Protein AF-A0A085MPI4-F1 (afdb_monomer_lite)

Organism: NCBI:txid68888

Secondary structure (DSSP, 8-state):
--HHHHHHTT--PPPPTT--HHHHHHHHHHT-SSGGGSPPHHHHHHHT-

pLDDT: mean 94.57, std 5.33, range [64.5, 98.25]

Sequence (49 aa):
MDMEKLLEEGHRMEQPVNCPDDMYSIMLDCWQAEPSKRPDFTEIRERLR

Radius of gyration: 12.32 Å; chains: 1; bounding box: 21×38×21 Å

InterPro domains:
  IPR001245 Serine-threonine/tyrosine-protein kinase, catalytic domain [PF07714] (2-48)
  IPR011009 Protein kinase-like domain superfamily [SSF56112] (2-48)
  IPR050122 Receptor Tyrosine Kinase [PTHR24416] (3-48)

Foldseek 3Di:
DDPVVCLVVVDDDDDDDPHDPLNVVLVSQCSDPDNVSRDDPVVSVVSVD

Structure (mmCIF, N/CA/C/O backbone):
data_AF-A0A085MPI4-F1
#
_entry.id   AF-A0A085MPI4-F1
#
loop_
_atom_site.group_PDB
_atom_site.id
_atom_site.type_symbol
_atom_site.label_atom_id
_atom_site.label_alt_id
_atom_site.label_comp_id
_atom_site.label_asym_id
_atom_site.label_entity_id
_atom_site.label_seq_id
_atom_site.pdbx_PDB_ins_code
_atom_site.Cartn_x
_atom_site.Cartn_y
_atom_site.Cartn_z
_atom_site.occupancy
_atom_site.B_iso_or_equiv
_atom_site.auth_seq_id
_atom_site.auth_comp_id
_atom_site.auth_asym_id
_atom_site.auth_atom_id
_atom_site.pdbx_PDB_model_num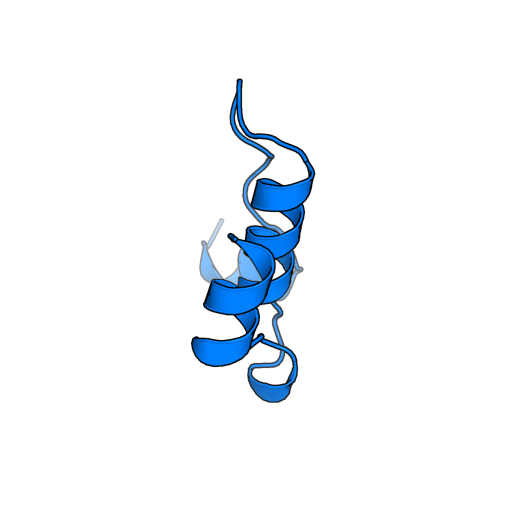
ATOM 1 N N . MET A 1 1 ? 6.753 24.357 -1.047 1.00 64.50 1 MET A N 1
ATOM 2 C CA . MET A 1 1 ? 5.567 23.482 -1.089 1.00 64.50 1 MET A CA 1
ATOM 3 C C . MET A 1 1 ? 5.734 22.507 0.047 1.00 64.50 1 MET A C 1
ATOM 5 O O . MET A 1 1 ? 6.757 21.832 0.084 1.00 64.50 1 MET A O 1
ATOM 9 N N . ASP A 1 2 ? 4.807 22.522 0.994 1.00 87.94 2 ASP A N 1
ATOM 10 C CA . ASP A 1 2 ? 4.904 21.713 2.204 1.00 87.94 2 ASP A CA 1
ATOM 11 C C . ASP A 1 2 ? 4.510 20.269 1.887 1.00 87.94 2 ASP A C 1
ATOM 13 O O . ASP A 1 2 ? 3.489 20.022 1.245 1.00 87.94 2 ASP A O 1
ATOM 17 N N . MET A 1 3 ? 5.348 19.318 2.300 1.00 88.31 3 MET A N 1
ATOM 18 C CA . MET A 1 3 ? 5.181 17.888 2.011 1.00 88.31 3 MET A CA 1
ATOM 19 C C . MET A 1 3 ? 3.827 17.351 2.494 1.00 88.31 3 MET A C 1
ATOM 21 O O . MET A 1 3 ? 3.208 16.539 1.814 1.00 88.31 3 MET A O 1
ATOM 25 N N . GLU A 1 4 ? 3.359 17.837 3.641 1.00 89.31 4 GLU A N 1
ATOM 26 C CA . GLU A 1 4 ? 2.071 17.471 4.233 1.00 89.31 4 GLU A CA 1
ATOM 27 C C . GLU A 1 4 ? 0.903 17.790 3.293 1.00 89.31 4 GLU A C 1
ATOM 29 O O . GLU A 1 4 ? 0.092 16.915 2.998 1.00 89.31 4 GLU A O 1
ATOM 34 N N . LYS A 1 5 ? 0.901 18.990 2.702 1.00 93.06 5 LYS A N 1
ATOM 35 C CA . LYS A 1 5 ? -0.149 19.433 1.779 1.00 93.06 5 LYS A CA 1
ATOM 36 C C . LYS A 1 5 ? -0.259 18.538 0.542 1.00 93.06 5 LYS A C 1
ATOM 38 O O . LYS A 1 5 ? -1.357 18.211 0.108 1.00 93.06 5 LYS A O 1
ATOM 43 N N . LEU A 1 6 ? 0.874 18.097 -0.008 1.00 93.06 6 LEU A N 1
ATOM 44 C CA . LEU A 1 6 ? 0.879 17.189 -1.161 1.00 93.06 6 LEU A CA 1
ATOM 45 C C . LEU A 1 6 ? 0.223 15.845 -0.816 1.00 93.06 6 LEU A C 1
ATOM 47 O O . LEU A 1 6 ? -0.532 15.300 -1.623 1.00 93.06 6 LEU A O 1
ATOM 51 N N . LEU A 1 7 ? 0.483 15.324 0.387 1.00 91.12 7 LEU A N 1
ATOM 52 C CA . LEU A 1 7 ? -0.093 14.063 0.848 1.00 91.12 7 LEU A CA 1
ATOM 53 C C . LEU A 1 7 ? -1.598 14.175 1.118 1.00 91.12 7 LEU A C 1
ATOM 55 O O . LEU A 1 7 ? -2.325 13.230 0.794 1.00 91.12 7 LEU A O 1
ATOM 59 N N . GLU A 1 8 ? -2.054 15.303 1.668 1.00 90.19 8 GLU A N 1
ATOM 60 C CA . GLU A 1 8 ? -3.476 15.622 1.869 1.00 90.19 8 GLU A CA 1
ATOM 61 C C . GLU A 1 8 ? -4.234 15.746 0.541 1.00 90.19 8 GLU A C 1
ATOM 63 O O . GLU A 1 8 ? -5.355 15.258 0.420 1.00 90.19 8 GLU A O 1
ATOM 68 N N . GLU A 1 9 ? -3.596 16.311 -0.486 1.00 92.19 9 GLU A N 1
ATOM 69 C CA . GLU A 1 9 ? -4.121 16.379 -1.859 1.00 92.19 9 GLU A CA 1
ATOM 70 C C . GLU A 1 9 ? -4.116 15.016 -2.579 1.00 92.19 9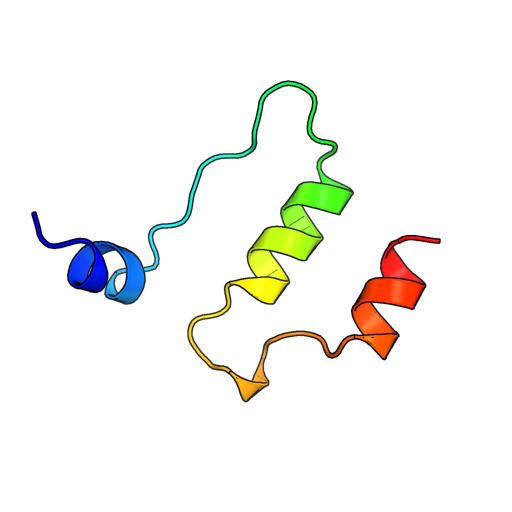 GLU A C 1
ATOM 72 O O . GLU A 1 9 ? -4.564 14.909 -3.719 1.00 92.19 9 GLU A O 1
ATOM 77 N N . GLY A 1 10 ? -3.628 13.957 -1.925 1.00 90.12 10 GLY A N 1
ATOM 78 C CA . GLY A 1 10 ? -3.624 12.595 -2.456 1.00 90.12 10 GLY A CA 1
ATOM 79 C C . GLY A 1 10 ? -2.413 12.251 -3.321 1.00 90.12 10 GLY A C 1
ATOM 80 O O . GLY A 1 10 ? -2.341 11.133 -3.828 1.00 90.12 10 GLY A O 1
ATOM 81 N N . HIS A 1 11 ? -1.429 13.147 -3.456 1.00 93.56 11 HIS A N 1
ATOM 82 C CA . HIS A 1 11 ? -0.205 12.835 -4.189 1.00 93.56 11 HIS A CA 1
ATOM 83 C C . HIS A 1 11 ? 0.571 11.721 -3.486 1.00 93.56 11 HIS A C 1
ATOM 85 O O . HIS A 1 11 ? 0.740 11.724 -2.262 1.00 93.56 11 HIS A O 1
ATOM 91 N N . ARG A 1 12 ? 1.067 10.764 -4.268 1.00 95.12 12 ARG A N 1
ATOM 92 C CA . ARG A 1 12 ? 1.950 9.682 -3.824 1.00 95.12 12 ARG A CA 1
ATOM 93 C C . ARG A 1 12 ? 3.139 9.587 -4.766 1.00 95.12 12 ARG A C 1
ATOM 95 O O . ARG A 1 12 ? 3.130 10.171 -5.846 1.00 95.12 12 ARG A O 1
ATOM 102 N N . MET A 1 13 ? 4.176 8.884 -4.325 1.00 94.94 13 MET A N 1
ATOM 103 C CA . MET A 1 13 ? 5.346 8.643 -5.163 1.00 94.94 13 MET A CA 1
ATOM 104 C C . MET A 1 13 ? 4.948 7.825 -6.389 1.00 94.94 13 MET A C 1
ATOM 106 O O . MET A 1 13 ? 4.140 6.900 -6.285 1.00 94.94 13 MET A O 1
ATOM 110 N N . GLU A 1 14 ? 5.537 8.161 -7.531 1.00 96.94 14 GLU A N 1
ATOM 111 C CA . GLU A 1 14 ? 5.405 7.375 -8.754 1.00 96.94 14 GLU A CA 1
ATOM 112 C C . GLU A 1 14 ? 5.999 5.972 -8.572 1.00 96.94 14 GLU A C 1
ATOM 114 O O . GLU A 1 14 ? 6.838 5.730 -7.696 1.00 96.94 14 GLU A O 1
ATOM 119 N N . GLN A 1 15 ? 5.557 5.038 -9.411 1.00 97.88 15 GLN A N 1
ATOM 120 C CA . GLN A 1 15 ? 6.078 3.678 -9.434 1.00 97.88 15 GLN A CA 1
ATOM 121 C C . GLN A 1 15 ? 7.577 3.682 -9.774 1.00 97.88 15 GLN A C 1
ATOM 123 O O . GLN A 1 15 ? 7.971 4.238 -10.803 1.00 97.88 15 GLN A O 1
ATOM 128 N N . PRO A 1 16 ? 8.436 3.057 -8.949 1.00 97.81 16 PRO A N 1
ATOM 129 C CA . PRO A 1 16 ? 9.857 2.970 -9.252 1.00 97.81 16 PRO A CA 1
ATOM 130 C C . PRO A 1 16 ? 10.139 2.153 -10.518 1.00 97.81 16 PRO A C 1
ATOM 132 O O . PRO A 1 16 ? 9.427 1.201 -10.843 1.00 97.81 16 PRO A O 1
ATOM 135 N N . VAL A 1 17 ? 11.253 2.460 -11.187 1.00 96.88 17 VAL A N 1
ATOM 136 C CA . VAL A 1 17 ? 11.748 1.655 -12.313 1.00 96.88 17 VAL A CA 1
ATOM 137 C C . VAL A 1 17 ? 12.037 0.227 -11.831 1.00 96.88 17 VAL A C 1
ATOM 139 O O . VAL A 1 17 ? 12.703 0.039 -10.815 1.00 96.88 17 VAL A O 1
ATOM 142 N N . ASN A 1 18 ? 11.561 -0.772 -12.582 1.00 96.00 18 ASN A N 1
ATOM 143 C CA . ASN A 1 18 ? 11.623 -2.204 -12.248 1.00 96.00 18 ASN A CA 1
ATOM 144 C C . ASN A 1 18 ? 10.774 -2.633 -11.038 1.00 96.00 18 ASN A C 1
ATOM 146 O O . ASN A 1 18 ? 11.005 -3.709 -10.488 1.00 96.00 18 ASN A O 1
ATOM 150 N N . CYS A 1 19 ? 9.799 -1.826 -10.617 1.00 96.62 19 CYS A N 1
ATOM 151 C CA . CYS A 1 19 ? 8.798 -2.259 -9.650 1.00 96.62 19 CYS A CA 1
ATOM 152 C C . CYS A 1 19 ? 7.630 -2.939 -10.382 1.00 96.62 19 CYS A C 1
ATOM 154 O O . CYS A 1 19 ? 7.029 -2.298 -11.242 1.00 96.62 19 CYS A O 1
ATOM 156 N N . PRO A 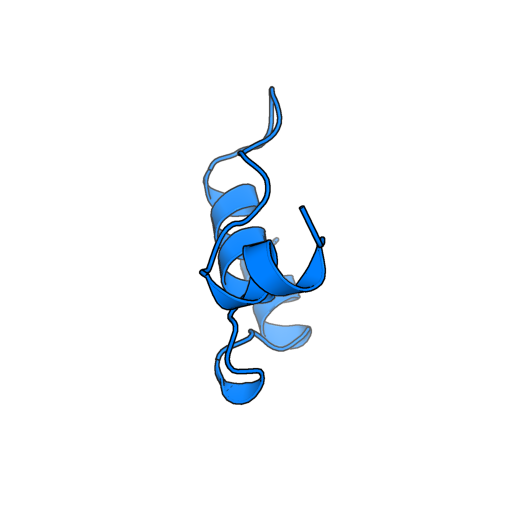1 20 ? 7.295 -4.199 -10.065 1.00 96.50 20 PRO A N 1
ATOM 157 C CA . PRO A 1 20 ? 6.092 -4.851 -10.578 1.00 96.50 20 PRO A CA 1
ATOM 158 C C . PRO A 1 20 ? 4.795 -4.114 -10.192 1.00 96.50 20 PRO A C 1
ATOM 160 O O . PRO A 1 20 ? 4.712 -3.512 -9.118 1.00 96.50 20 PRO A O 1
ATOM 163 N N . ASP A 1 21 ? 3.781 -4.166 -11.059 1.00 96.25 21 ASP A N 1
ATOM 164 C CA . ASP A 1 21 ? 2.512 -3.437 -10.872 1.00 96.25 21 ASP A CA 1
ATOM 165 C C . ASP A 1 21 ? 1.737 -3.901 -9.630 1.00 96.25 21 ASP A C 1
ATOM 167 O O . ASP A 1 21 ? 1.125 -3.098 -8.927 1.00 96.25 21 ASP A O 1
ATOM 171 N N . ASP A 1 22 ? 1.795 -5.194 -9.324 1.00 94.88 22 ASP A N 1
ATOM 172 C CA . ASP A 1 22 ? 1.209 -5.813 -8.134 1.00 94.88 22 ASP A CA 1
ATOM 173 C C . ASP A 1 22 ? 1.859 -5.300 -6.841 1.00 94.88 22 ASP A C 1
ATOM 175 O O . ASP A 1 22 ? 1.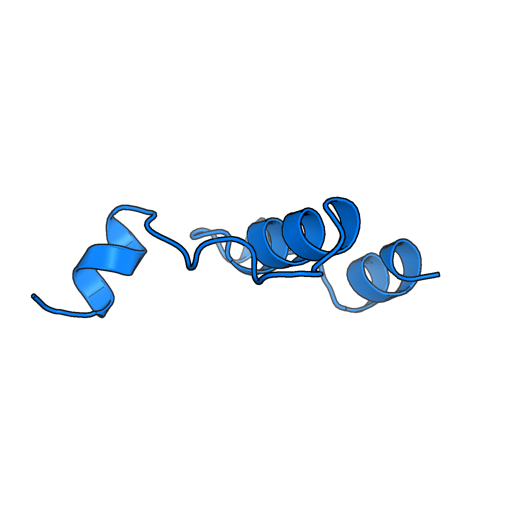160 -4.928 -5.895 1.00 94.88 22 ASP A O 1
ATOM 179 N N . MET A 1 23 ? 3.186 -5.178 -6.819 1.00 96.44 23 MET A N 1
ATOM 180 C CA . MET A 1 23 ? 3.909 -4.571 -5.702 1.00 96.44 23 MET A CA 1
ATOM 181 C C . MET A 1 23 ? 3.540 -3.093 -5.526 1.00 96.44 23 MET A C 1
ATOM 183 O O . MET A 1 23 ? 3.309 -2.634 -4.404 1.00 96.44 23 MET A O 1
ATOM 187 N N . TYR A 1 24 ? 3.454 -2.333 -6.621 1.00 97.75 24 TYR A N 1
ATOM 188 C CA . TYR A 1 24 ? 3.055 -0.927 -6.557 1.00 97.75 24 TYR A CA 1
ATOM 189 C C . TYR A 1 24 ? 1.601 -0.755 -6.103 1.00 97.75 24 TYR A C 1
ATOM 191 O O . TYR A 1 24 ? 1.315 0.126 -5.292 1.00 97.75 24 TYR A O 1
ATOM 199 N N . SER A 1 25 ? 0.699 -1.647 -6.518 1.00 97.06 25 SER A N 1
ATOM 200 C CA . SER A 1 25 ? -0.678 -1.674 -6.021 1.00 97.06 25 SER A CA 1
ATOM 201 C C . SER A 1 25 ? -0.732 -1.860 -4.502 1.00 97.06 25 SER A C 1
ATOM 203 O O . SER A 1 25 ? -1.487 -1.153 -3.838 1.00 97.06 25 SER A O 1
ATOM 205 N N . ILE A 1 26 ? 0.086 -2.755 -3.933 1.00 97.56 26 ILE A N 1
ATOM 206 C CA . ILE A 1 26 ? 0.167 -2.939 -2.474 1.00 97.56 26 ILE A CA 1
ATOM 207 C C . ILE A 1 26 ? 0.664 -1.654 -1.797 1.00 97.56 26 ILE A C 1
ATOM 209 O O . ILE A 1 26 ? 0.132 -1.257 -0.761 1.00 97.56 26 ILE A O 1
ATOM 213 N N . MET A 1 27 ? 1.654 -0.968 -2.378 1.00 97.75 27 MET A N 1
ATOM 214 C CA . MET A 1 27 ? 2.136 0.314 -1.848 1.00 97.75 27 MET A CA 1
ATOM 215 C C . MET A 1 27 ? 1.040 1.389 -1.839 1.00 97.75 27 MET A C 1
ATOM 217 O O . MET A 1 27 ? 0.875 2.076 -0.831 1.00 97.75 27 MET A O 1
ATOM 221 N N . LEU A 1 28 ? 0.260 1.511 -2.917 1.00 97.12 28 LEU A N 1
ATOM 222 C CA . LEU A 1 28 ? -0.863 2.452 -2.988 1.00 97.12 28 LEU A CA 1
ATOM 223 C C . LEU A 1 28 ? -1.941 2.150 -1.935 1.00 97.12 28 LEU A C 1
ATOM 225 O O . LEU A 1 28 ? -2.441 3.077 -1.293 1.00 97.12 28 LEU A O 1
ATOM 229 N N . ASP A 1 29 ? -2.248 0.873 -1.700 1.00 97.56 29 ASP A N 1
ATOM 230 C CA . ASP A 1 29 ? -3.186 0.442 -0.656 1.00 97.56 29 ASP A CA 1
ATOM 231 C C . ASP A 1 29 ? -2.652 0.774 0.754 1.00 97.56 29 ASP A C 1
ATOM 233 O O . ASP A 1 29 ? -3.376 1.290 1.609 1.00 97.56 29 ASP A O 1
ATOM 237 N N . CYS A 1 30 ? -1.352 0.584 0.995 1.00 97.62 30 CYS A N 1
ATOM 238 C CA . CYS A 1 30 ? -0.691 0.991 2.240 1.00 97.62 30 CYS A CA 1
ATOM 239 C C . CYS A 1 30 ? -0.714 2.514 2.467 1.00 97.62 30 CYS A C 1
ATOM 241 O O . CYS A 1 30 ? -0.675 2.974 3.612 1.00 97.62 30 CYS A O 1
ATOM 243 N N . TRP A 1 31 ? -0.776 3.311 1.398 1.00 96.69 31 TRP A N 1
ATOM 244 C CA . TRP A 1 31 ? -0.748 4.773 1.455 1.00 96.69 31 TRP A CA 1
ATOM 245 C C . TRP A 1 31 ? -2.129 5.442 1.397 1.00 96.69 31 TRP A C 1
ATOM 247 O O . TRP A 1 31 ? -2.208 6.661 1.187 1.00 96.69 31 TRP A O 1
ATOM 257 N N . GLN A 1 32 ? -3.214 4.695 1.622 1.00 96.12 32 GLN A N 1
ATOM 258 C CA . GLN A 1 32 ? -4.559 5.264 1.738 1.00 96.12 32 GLN A CA 1
ATOM 259 C C . GLN A 1 32 ? -4.609 6.368 2.804 1.00 96.12 32 GLN A C 1
ATOM 261 O O . GLN A 1 32 ? -4.068 6.233 3.908 1.00 96.12 32 GLN A O 1
ATOM 266 N N . ALA A 1 33 ? -5.264 7.483 2.470 1.00 93.25 33 ALA A N 1
ATOM 267 C CA . ALA A 1 33 ? -5.404 8.617 3.383 1.00 93.25 33 ALA A CA 1
ATOM 268 C C . ALA A 1 33 ? -6.138 8.204 4.668 1.00 93.25 33 ALA A C 1
ATOM 270 O O . ALA A 1 33 ? -5.692 8.527 5.766 1.00 93.25 33 ALA A O 1
ATOM 271 N N . GLU A 1 34 ? -7.207 7.416 4.525 1.00 94.62 34 GLU A N 1
ATOM 272 C CA . GLU A 1 34 ? -7.978 6.875 5.640 1.00 94.62 34 GLU A CA 1
ATOM 273 C C . GLU A 1 34 ? -7.274 5.641 6.239 1.00 94.62 34 GLU A C 1
ATOM 275 O O . GLU A 1 34 ? -7.121 4.635 5.540 1.00 94.62 34 GLU A O 1
ATOM 280 N N . PRO A 1 35 ? -6.850 5.663 7.520 1.00 95.81 35 PRO A N 1
ATOM 281 C CA . PRO A 1 35 ? -6.111 4.547 8.115 1.00 95.81 35 PRO A CA 1
ATOM 282 C C . PRO A 1 35 ? -6.884 3.224 8.145 1.00 95.81 35 PRO A C 1
ATOM 284 O O . PRO A 1 35 ? -6.277 2.168 8.016 1.00 95.81 35 PRO A O 1
ATOM 287 N N . SER A 1 36 ? -8.211 3.280 8.273 1.00 97.38 36 SER A N 1
ATOM 288 C CA . SER A 1 36 ? -9.114 2.116 8.265 1.00 97.38 36 SER A CA 1
ATOM 289 C C . SER A 1 36 ? -9.150 1.370 6.927 1.00 97.38 36 SER A C 1
ATOM 291 O O . SER A 1 36 ? -9.570 0.218 6.895 1.00 97.38 36 SER A O 1
ATOM 293 N N . LYS A 1 37 ? -8.736 2.016 5.828 1.00 97.19 37 LYS A N 1
ATOM 294 C CA . LYS A 1 37 ? -8.691 1.427 4.481 1.00 97.19 37 LYS A CA 1
ATOM 295 C C . LYS A 1 37 ? -7.350 0.786 4.146 1.00 97.19 37 LYS A C 1
ATOM 297 O O . LYS A 1 37 ? -7.217 0.199 3.078 1.00 97.19 37 LYS A O 1
ATOM 302 N N . ARG A 1 38 ? -6.346 0.940 5.011 1.00 98.19 38 ARG A N 1
ATOM 303 C CA . ARG A 1 38 ? -5.029 0.341 4.794 1.00 98.19 38 ARG A CA 1
ATOM 304 C C . ARG A 1 38 ? -5.104 -1.150 5.127 1.00 98.19 38 ARG A C 1
ATOM 306 O O . ARG A 1 38 ? -5.716 -1.493 6.140 1.00 98.19 38 ARG A O 1
ATOM 313 N N . PRO A 1 39 ? -4.476 -2.020 4.325 1.00 98.06 39 PRO A N 1
ATOM 314 C CA . PRO A 1 39 ? -4.411 -3.436 4.642 1.00 98.06 39 PRO A CA 1
ATOM 315 C C . PRO A 1 39 ? -3.607 -3.643 5.927 1.00 98.06 39 PRO A C 1
ATOM 317 O O . PRO A 1 39 ? -2.653 -2.912 6.214 1.00 98.06 39 PRO A O 1
ATOM 320 N N . ASP A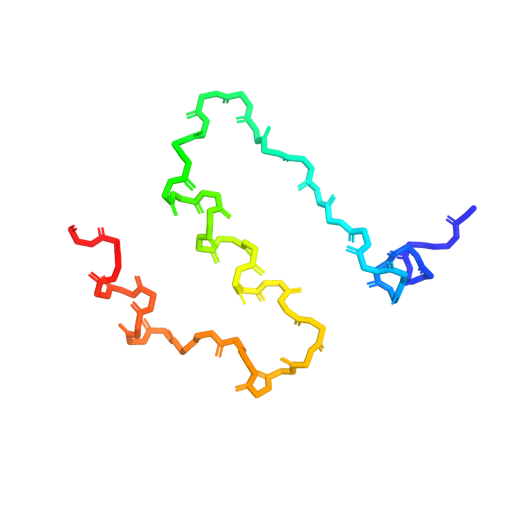 1 40 ? -3.981 -4.654 6.704 1.00 98.25 40 ASP A N 1
ATOM 321 C CA . ASP A 1 40 ? -3.159 -5.076 7.831 1.00 98.25 40 ASP A CA 1
ATOM 322 C C . ASP A 1 40 ? -1.958 -5.915 7.356 1.00 98.25 40 ASP A C 1
ATOM 324 O O . ASP A 1 40 ? -1.852 -6.335 6.200 1.00 98.25 40 ASP A O 1
ATOM 328 N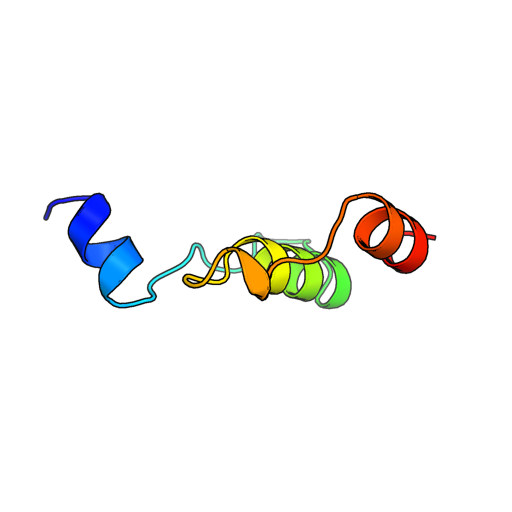 N . PHE A 1 41 ? -1.017 -6.179 8.263 1.00 97.88 41 PHE A N 1
ATOM 329 C CA . PHE A 1 41 ? 0.170 -6.967 7.924 1.00 97.88 41 PHE A CA 1
ATOM 330 C C . PHE A 1 41 ? -0.142 -8.417 7.532 1.00 97.88 41 PHE A C 1
ATOM 332 O O . PHE A 1 41 ? 0.655 -9.034 6.822 1.00 97.88 41 PHE A O 1
ATOM 339 N N . THR A 1 42 ? -1.268 -8.971 7.984 1.00 98.12 42 THR A N 1
ATOM 340 C CA . THR A 1 42 ? -1.697 -10.315 7.588 1.00 98.12 42 THR A CA 1
ATOM 341 C C . THR A 1 42 ? -2.086 -10.308 6.117 1.00 98.12 42 THR A C 1
ATOM 343 O O . THR A 1 42 ? -1.572 -11.128 5.363 1.00 98.12 42 THR A O 1
ATOM 346 N N . GLU A 1 43 ? -2.916 -9.355 5.694 1.00 97.56 43 GLU A N 1
ATOM 347 C CA . GLU A 1 43 ? -3.335 -9.198 4.301 1.00 97.56 43 GLU A CA 1
ATOM 348 C C . GLU A 1 43 ? -2.143 -8.915 3.378 1.00 97.56 43 GLU A C 1
ATOM 350 O O . GLU A 1 43 ? -1.989 -9.586 2.356 1.00 97.56 43 GLU A O 1
ATOM 355 N N . ILE A 1 44 ? -1.250 -7.993 3.761 1.00 97.44 44 ILE A N 1
ATOM 356 C CA . ILE A 1 44 ? -0.037 -7.686 2.985 1.00 97.44 44 ILE A CA 1
ATOM 357 C C . ILE A 1 44 ? 0.788 -8.957 2.760 1.00 97.44 44 ILE A C 1
ATOM 359 O O . ILE A 1 44 ? 1.205 -9.239 1.639 1.00 97.44 44 ILE A O 1
ATOM 363 N N . ARG A 1 45 ? 1.000 -9.758 3.812 1.00 96.81 45 ARG A N 1
ATOM 364 C CA . ARG A 1 45 ? 1.756 -11.010 3.708 1.00 96.81 45 ARG A CA 1
ATOM 365 C C . ARG A 1 45 ? 1.101 -11.992 2.743 1.00 96.81 45 ARG A C 1
ATOM 367 O O . ARG A 1 45 ? 1.821 -12.644 2.000 1.00 96.81 45 ARG A O 1
ATOM 374 N N . GLU A 1 46 ? -0.221 -12.140 2.772 1.00 96.19 46 GLU A N 1
ATOM 375 C CA . GLU A 1 46 ? -0.914 -13.055 1.856 1.00 96.19 46 GLU A CA 1
ATOM 376 C C . GLU A 1 46 ? -0.813 -12.596 0.393 1.00 96.19 46 GLU A C 1
ATOM 378 O O . GLU A 1 46 ? -0.693 -13.440 -0.488 1.00 96.19 46 GLU A O 1
ATOM 383 N N . ARG A 1 47 ? -0.793 -11.281 0.130 1.00 94.69 47 ARG A N 1
ATOM 384 C CA . ARG A 1 47 ? -0.655 -10.717 -1.228 1.00 94.69 47 ARG A CA 1
ATOM 385 C C . ARG A 1 47 ? 0.769 -10.798 -1.790 1.00 94.69 47 ARG A C 1
ATOM 387 O O . ARG A 1 47 ? 0.937 -10.717 -2.998 1.00 94.69 47 ARG A O 1
ATOM 394 N N . LEU A 1 48 ? 1.778 -10.953 -0.931 1.00 92.31 48 LEU A N 1
ATOM 395 C CA . LEU A 1 48 ? 3.195 -11.067 -1.308 1.00 92.31 48 LEU A CA 1
ATOM 396 C C . LEU A 1 48 ? 3.682 -12.514 -1.503 1.00 92.31 48 LEU A C 1
ATOM 398 O O . LEU A 1 48 ? 4.884 -12.728 -1.676 1.00 92.31 48 LEU A O 1
ATOM 402 N N . ARG A 1 49 ? 2.788 -13.498 -1.393 1.00 85.31 49 ARG A N 1
ATOM 403 C CA . ARG A 1 49 ? 3.119 -14.920 -1.547 1.00 85.31 49 ARG A CA 1
ATOM 404 C C . ARG A 1 49 ? 3.199 -15.371 -2.995 1.00 85.31 49 ARG A C 1
ATOM 406 O O . ARG A 1 49 ? 2.421 -14.857 -3.822 1.00 85.31 49 ARG A O 1
#